Protein AF-A0A5J4QUB6-F1 (afdb_monomer_lite)

pLDDT: mean 82.65, std 9.54, range [53.22, 95.44]

Foldseek 3Di:
DDDDDPPCLLQPLVSLVVVVLCVPQVVVDDDPDPVRVVVSSVVSVVCVVVCVPVPVVCVSNDPDDDDDDDDDDDDD

Secondary structure (DSSP, 8-state):
-----TT-TTT-HHHHHHHHHIIIIITT---SSHHHHHHHHHHHHHHHHTTTTHHHHHHHH-------SS------

Sequence (76 aa):
LLFLPAYSPNLNLIERLWKWVKKDCLYGRYYESFSNFKKAIETTLQKVVLKERKVELDSLLTLKFQAFNNVIYTRV

Radius of gyration: 17.12 Å; chains: 1; bounding box: 30×31×48 Å

Organism: NCBI:txid433724

Structure (mmCIF, N/CA/C/O backbone):
data_AF-A0A5J4QUB6-F1
#
_entry.id   AF-A0A5J4QUB6-F1
#
loop_
_atom_site.group_PDB
_atom_site.id
_atom_site.type_symbol
_atom_site.label_atom_id
_atom_site.label_alt_id
_atom_site.label_comp_id
_atom_site.label_asym_id
_atom_site.label_entity_id
_atom_site.label_seq_id
_atom_site.pdbx_PDB_ins_code
_atom_site.Cartn_x
_atom_site.Cartn_y
_atom_site.Cartn_z
_atom_site.occupancy
_atom_site.B_iso_or_equiv
_atom_site.auth_seq_id
_atom_site.auth_comp_id
_atom_site.auth_asym_id
_atom_site.auth_atom_id
_atom_site.pdbx_PDB_model_num
ATOM 1 N N . LEU A 1 1 ? 0.901 14.782 -17.372 1.00 64.25 1 LEU A N 1
ATOM 2 C CA . LEU A 1 1 ? 0.202 13.512 -17.061 1.00 64.25 1 LEU A CA 1
ATOM 3 C C . LEU A 1 1 ? 1.011 12.361 -17.640 1.00 64.25 1 LEU A C 1
ATOM 5 O O . LEU A 1 1 ? 1.468 12.492 -18.767 1.00 64.25 1 LEU A O 1
ATOM 9 N N . LEU A 1 2 ? 1.217 11.285 -16.877 1.00 75.69 2 LEU A N 1
ATOM 10 C CA . LEU A 1 2 ? 1.876 10.068 -17.360 1.00 75.69 2 LEU A CA 1
ATOM 11 C C . LEU A 1 2 ? 0.806 9.119 -17.912 1.00 75.69 2 LEU A C 1
ATOM 13 O O . LEU A 1 2 ? -0.133 8.784 -17.192 1.00 75.69 2 LEU A O 1
ATOM 17 N N . PHE A 1 3 ? 0.925 8.721 -19.178 1.00 78.25 3 PHE A N 1
ATOM 18 C CA . PHE A 1 3 ? -0.010 7.783 -19.797 1.00 78.25 3 PHE A CA 1
ATOM 19 C C . PHE A 1 3 ? 0.373 6.344 -1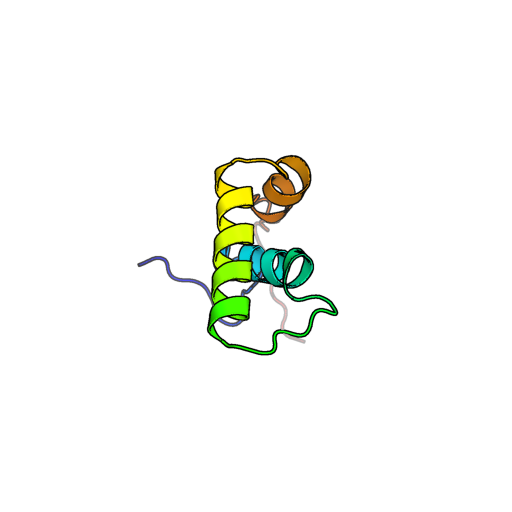9.439 1.00 78.25 3 PHE A C 1
ATOM 21 O O . PHE A 1 3 ? 1.507 5.925 -19.669 1.00 78.25 3 PHE A O 1
ATOM 28 N N . LEU A 1 4 ? -0.578 5.597 -18.878 1.00 80.12 4 LEU A N 1
ATOM 29 C CA . LEU A 1 4 ? -0.453 4.170 -18.595 1.00 80.12 4 LEU A CA 1
ATOM 30 C C . LEU A 1 4 ? -1.371 3.400 -19.552 1.00 80.12 4 LEU A C 1
ATOM 32 O O . LEU A 1 4 ? -2.527 3.797 -19.721 1.00 80.12 4 LEU A O 1
ATOM 36 N N . PRO A 1 5 ? -0.894 2.305 -20.168 1.00 82.31 5 PRO A N 1
ATOM 37 C CA . PRO A 1 5 ? -1.752 1.452 -20.974 1.00 82.31 5 PRO A CA 1
ATOM 38 C C . PRO A 1 5 ? -2.874 0.848 -20.119 1.00 82.31 5 PRO A C 1
ATOM 40 O O . PRO A 1 5 ? -2.724 0.643 -18.910 1.00 82.31 5 PRO A O 1
ATOM 43 N N . ALA A 1 6 ? -4.010 0.555 -20.754 1.00 83.25 6 ALA A N 1
ATOM 44 C CA . ALA A 1 6 ? -5.148 -0.060 -20.079 1.00 83.25 6 ALA A CA 1
ATOM 45 C C . ALA A 1 6 ? -4.746 -1.380 -19.392 1.00 83.25 6 ALA A C 1
ATOM 47 O O . ALA A 1 6 ? -3.837 -2.079 -19.844 1.00 83.25 6 ALA A O 1
ATOM 48 N N . TYR A 1 7 ? -5.424 -1.711 -18.287 1.00 80.12 7 TYR A N 1
ATOM 49 C CA . TYR A 1 7 ? -5.237 -2.965 -17.541 1.00 80.12 7 TYR A CA 1
ATOM 50 C C . TYR A 1 7 ? -3.786 -3.264 -17.129 1.00 80.12 7 TYR A C 1
ATOM 52 O O . TYR A 1 7 ? -3.383 -4.423 -17.064 1.00 80.12 7 TYR A O 1
ATOM 60 N N . SER A 1 8 ? -2.998 -2.230 -16.816 1.00 83.81 8 SER A N 1
ATOM 61 C CA . SER A 1 8 ? -1.587 -2.373 -16.432 1.00 83.81 8 SER A CA 1
ATOM 62 C C . SER A 1 8 ? -1.315 -2.063 -14.949 1.00 83.81 8 SER A C 1
ATOM 64 O O . SER A 1 8 ? -0.482 -1.205 -14.640 1.00 83.81 8 SER A O 1
ATOM 66 N N . PRO A 1 9 ? -1.951 -2.773 -13.995 1.00 78.75 9 PRO A N 1
ATOM 67 C CA . PRO A 1 9 ? -1.843 -2.467 -12.567 1.00 78.75 9 PRO A CA 1
ATOM 68 C C . PRO A 1 9 ? -0.426 -2.671 -12.010 1.00 78.75 9 PRO A C 1
ATOM 70 O O . PRO A 1 9 ? -0.039 -2.037 -11.034 1.00 78.75 9 PRO A O 1
ATOM 73 N N . ASN A 1 10 ? 0.393 -3.516 -12.649 1.00 79.81 10 ASN A N 1
ATOM 74 C CA . ASN A 1 10 ? 1.798 -3.711 -12.273 1.00 79.81 10 ASN A CA 1
ATOM 75 C C . ASN A 1 10 ? 2.695 -2.518 -12.654 1.00 79.81 10 ASN A C 1
ATOM 77 O O . ASN A 1 10 ? 3.728 -2.302 -12.016 1.00 79.81 10 ASN A O 1
ATOM 81 N N . LEU A 1 11 ? 2.310 -1.742 -13.673 1.00 82.06 11 LEU A N 1
ATOM 82 C CA . LEU A 1 11 ? 2.986 -0.492 -14.035 1.00 82.06 11 LEU A CA 1
ATOM 83 C C . LEU A 1 11 ? 2.536 0.665 -13.131 1.00 82.06 11 LEU A C 1
ATOM 85 O O . LEU A 1 11 ? 3.262 1.642 -12.960 1.00 82.06 11 LEU A O 1
ATOM 89 N N . ASN A 1 12 ? 1.360 0.542 -12.514 1.00 85.75 12 ASN A N 1
ATOM 90 C CA . ASN A 1 12 ? 0.808 1.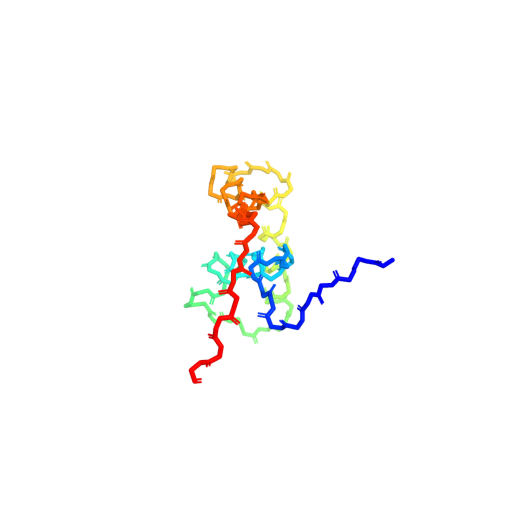547 -11.623 1.00 85.75 12 ASN A CA 1
ATOM 91 C C . ASN A 1 12 ? 1.363 1.407 -10.194 1.00 85.75 12 ASN A C 1
ATOM 93 O O . ASN A 1 12 ? 0.944 0.559 -9.401 1.00 85.75 12 ASN A O 1
ATOM 97 N N . LEU A 1 13 ? 2.300 2.288 -9.838 1.00 86.12 13 LEU A N 1
ATOM 98 C CA . LEU A 1 13 ? 2.912 2.320 -8.504 1.00 86.12 13 LEU A CA 1
ATOM 99 C C . LEU A 1 13 ? 1.888 2.521 -7.378 1.00 86.12 13 LEU A C 1
ATOM 101 O O . LEU A 1 13 ? 2.050 1.951 -6.299 1.00 86.12 13 LEU A O 1
ATOM 105 N N . ILE A 1 14 ? 0.823 3.288 -7.628 1.00 87.06 14 ILE A N 1
ATOM 106 C CA . ILE A 1 14 ? -0.213 3.566 -6.627 1.00 87.06 14 ILE A CA 1
ATOM 107 C C . ILE A 1 14 ? -0.985 2.283 -6.305 1.00 87.06 14 ILE A C 1
ATOM 109 O O . ILE A 1 14 ? -1.239 1.998 -5.137 1.00 87.06 14 ILE A O 1
ATOM 113 N N . GLU A 1 15 ? -1.299 1.460 -7.307 1.00 88.50 15 GLU A N 1
ATOM 114 C CA . GLU A 1 15 ? -1.984 0.178 -7.092 1.00 88.50 15 GLU A CA 1
ATOM 115 C 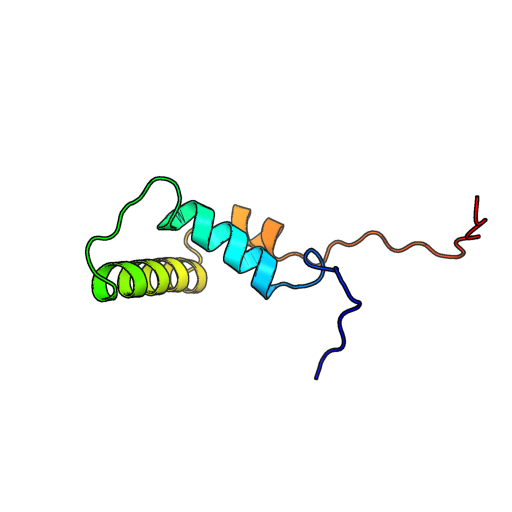C . GLU A 1 15 ? -1.107 -0.836 -6.353 1.00 88.50 15 GLU A C 1
ATOM 117 O O . GLU A 1 15 ? -1.592 -1.552 -5.471 1.00 88.50 15 GLU A O 1
ATOM 122 N N . ARG A 1 16 ? 0.198 -0.867 -6.653 1.00 89.19 16 ARG A N 1
ATOM 123 C CA . ARG A 1 16 ? 1.173 -1.703 -5.930 1.00 89.19 16 ARG A CA 1
ATOM 124 C C . ARG A 1 16 ? 1.269 -1.306 -4.460 1.00 89.19 16 ARG A C 1
ATOM 126 O O . ARG A 1 16 ? 1.176 -2.174 -3.590 1.00 89.19 16 ARG A O 1
ATOM 133 N N . LEU A 1 17 ? 1.383 -0.007 -4.182 1.00 89.38 17 LEU A N 1
ATOM 134 C CA . LEU A 1 17 ? 1.364 0.517 -2.818 1.00 89.38 17 LEU A CA 1
ATOM 135 C C . LEU A 1 17 ? 0.041 0.178 -2.123 1.00 89.38 17 LEU A C 1
ATOM 137 O O . LEU A 1 17 ? 0.039 -0.323 -1.001 1.00 89.38 17 LEU A O 1
ATOM 141 N N . TRP A 1 18 ? -1.086 0.376 -2.806 1.00 89.38 18 TRP A N 1
ATOM 142 C CA . TRP A 1 18 ? -2.407 0.085 -2.259 1.00 89.38 18 TRP A CA 1
ATOM 143 C C . TRP A 1 18 ? -2.574 -1.391 -1.888 1.00 89.38 18 TRP A C 1
ATOM 145 O O . TRP A 1 18 ? -3.112 -1.711 -0.830 1.00 89.38 18 TRP A O 1
ATOM 155 N N . LYS A 1 19 ? -2.057 -2.318 -2.704 1.00 88.62 19 LYS A N 1
ATOM 156 C CA . LYS A 1 19 ? -2.045 -3.753 -2.380 1.00 88.62 19 LYS A CA 1
ATOM 157 C C . LYS A 1 19 ? -1.313 -4.035 -1.064 1.00 88.62 19 LYS A C 1
ATOM 159 O O . LYS A 1 19 ? -1.799 -4.835 -0.265 1.00 88.62 19 LYS A O 1
ATOM 164 N N . TRP A 1 20 ? -0.183 -3.372 -0.827 1.00 88.75 20 TRP A N 1
ATOM 165 C CA . TRP A 1 20 ? 0.565 -3.501 0.423 1.00 88.75 20 TRP A CA 1
ATOM 166 C C . TRP A 1 20 ? -0.190 -2.902 1.616 1.00 88.75 20 TRP A C 1
ATOM 168 O O . TRP A 1 20 ? -0.334 -3.574 2.635 1.00 88.75 20 TRP A O 1
ATOM 178 N N . VAL A 1 21 ? -0.758 -1.698 1.470 1.00 90.38 21 VAL A N 1
ATOM 179 C CA . VAL A 1 21 ? -1.553 -1.039 2.526 1.00 90.38 21 VAL A CA 1
ATOM 180 C C . VAL A 1 21 ? -2.718 -1.926 2.965 1.00 90.38 21 VAL A C 1
ATOM 182 O O . VAL A 1 21 ? -2.936 -2.118 4.160 1.00 90.38 21 VAL A O 1
ATOM 185 N N . LYS A 1 22 ? -3.426 -2.543 2.010 1.00 90.19 22 LYS A N 1
ATOM 186 C CA . LYS A 1 22 ? -4.504 -3.492 2.316 1.00 90.19 22 LYS A CA 1
ATOM 187 C C . LYS A 1 22 ? -4.003 -4.715 3.086 1.00 90.19 22 LYS A C 1
ATOM 189 O O . LYS A 1 22 ? -4.690 -5.165 3.994 1.00 90.19 22 LYS A O 1
ATOM 194 N N . LYS A 1 23 ? -2.820 -5.239 2.750 1.00 89.31 23 LYS A N 1
ATOM 195 C CA . LYS A 1 23 ? -2.220 -6.392 3.440 1.00 89.31 23 LYS A CA 1
ATOM 196 C C . LYS A 1 23 ? -1.837 -6.066 4.889 1.00 89.31 23 LYS A C 1
ATOM 198 O O . LYS A 1 23 ? -2.048 -6.898 5.760 1.00 89.31 23 LYS A O 1
ATOM 203 N N . ASP A 1 24 ? -1.273 -4.889 5.143 1.00 87.25 24 ASP A N 1
ATOM 204 C CA . ASP A 1 24 ? -0.797 -4.503 6.480 1.00 87.25 24 ASP A CA 1
ATOM 205 C C . ASP A 1 24 ? -1.939 -4.057 7.407 1.00 87.25 24 ASP A C 1
ATOM 207 O O . ASP A 1 24 ? -2.034 -4.484 8.559 1.00 87.25 24 ASP A O 1
ATOM 211 N N . CYS A 1 25 ? -2.825 -3.207 6.883 1.00 89.31 25 CYS A N 1
ATOM 212 C CA . CYS A 1 25 ? -3.857 -2.532 7.659 1.00 89.31 25 CYS A CA 1
ATOM 213 C C . CYS A 1 25 ? -5.196 -3.279 7.633 1.00 89.31 25 CYS A C 1
ATOM 215 O O . CYS A 1 25 ? -5.805 -3.502 8.673 1.00 89.31 25 CYS A O 1
ATOM 217 N N . LEU A 1 26 ? -5.651 -3.704 6.452 1.00 88.19 26 LEU A N 1
ATOM 218 C CA . LEU A 1 26 ? -7.037 -4.146 6.252 1.00 88.19 26 LEU A CA 1
ATOM 219 C C . LEU A 1 26 ? -7.220 -5.668 6.278 1.00 88.19 26 LEU A C 1
ATOM 221 O O . LEU A 1 26 ? -8.350 -6.148 6.343 1.00 88.19 26 LEU A O 1
ATOM 225 N N . TYR A 1 27 ? -6.139 -6.444 6.204 1.00 89.56 27 TYR A N 1
ATOM 226 C CA . TYR A 1 27 ? -6.232 -7.897 6.113 1.00 89.56 27 TYR A CA 1
ATOM 227 C C . TYR A 1 27 ? -6.766 -8.497 7.419 1.00 89.56 27 TYR A C 1
ATOM 229 O O . TYR A 1 27 ? -6.086 -8.483 8.444 1.00 89.56 27 TYR A O 1
ATOM 237 N N . GLY A 1 28 ? -7.998 -9.013 7.375 1.00 86.88 28 GLY A N 1
ATOM 238 C CA . GLY A 1 28 ? -8.653 -9.656 8.517 1.00 86.88 28 GLY A CA 1
ATOM 239 C C . GLY A 1 28 ? -9.040 -8.705 9.654 1.00 86.88 28 GLY A C 1
ATOM 240 O O . GLY A 1 28 ? -9.317 -9.177 10.754 1.00 86.88 28 GLY A O 1
ATOM 241 N N . ARG A 1 29 ? 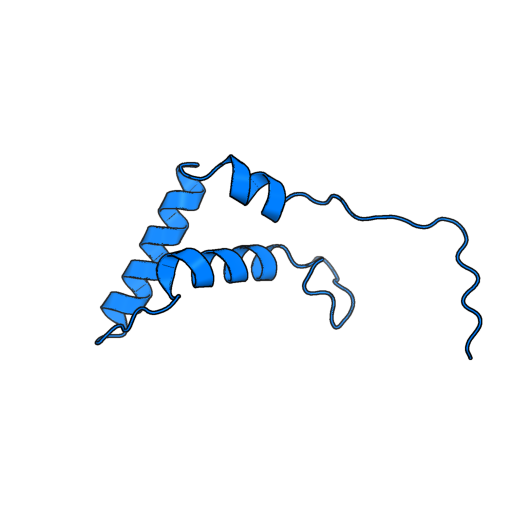-9.053 -7.383 9.423 1.00 88.56 29 ARG A N 1
ATOM 242 C CA . ARG A 1 29 ? -9.431 -6.388 10.438 1.00 88.56 29 ARG A CA 1
ATOM 243 C C . ARG A 1 29 ? -10.761 -5.729 10.106 1.00 88.56 29 ARG A C 1
ATOM 245 O O . ARG A 1 29 ? -10.941 -5.189 9.018 1.00 88.56 29 ARG A O 1
ATOM 252 N N . TYR A 1 30 ? -11.664 -5.733 11.081 1.00 91.94 30 TYR A N 1
ATOM 253 C CA . TYR A 1 30 ? -12.899 -4.960 11.037 1.00 91.94 30 TYR A CA 1
ATOM 254 C C . TYR A 1 30 ? -12.704 -3.612 11.735 1.00 91.94 30 TYR A C 1
ATOM 256 O O . TYR A 1 30 ? -12.084 -3.536 12.796 1.00 91.94 30 TYR A O 1
ATOM 264 N N . TYR A 1 31 ? -13.259 -2.558 11.142 1.00 92.94 31 TYR A N 1
ATOM 265 C CA . TYR A 1 31 ? -13.273 -1.215 11.707 1.00 92.94 31 TYR A CA 1
ATOM 266 C C . TYR A 1 31 ? -14.719 -0.781 11.899 1.00 92.94 31 TYR A C 1
ATOM 268 O O . TYR A 1 31 ? -15.457 -0.640 10.930 1.00 92.94 31 TYR A O 1
ATOM 276 N N . GLU A 1 32 ? -15.105 -0.547 13.149 1.00 92.88 32 GLU A N 1
ATOM 277 C CA . GLU A 1 32 ? -16.477 -0.178 13.511 1.00 92.88 32 GLU A CA 1
ATOM 278 C C . GLU A 1 32 ? -16.887 1.206 12.989 1.00 92.88 32 GLU A C 1
ATOM 280 O O . GLU A 1 32 ? -18.047 1.439 12.667 1.00 92.88 32 GLU A O 1
ATOM 285 N N . SER A 1 33 ? -15.930 2.131 12.874 1.00 95.19 33 SER A N 1
ATOM 286 C CA . SER A 1 33 ? -16.180 3.493 12.412 1.00 95.19 33 SER A CA 1
ATOM 287 C C . SER A 1 33 ? -15.271 3.873 11.250 1.00 95.19 33 SER A C 1
ATOM 289 O O . SER A 1 33 ? -14.105 3.469 11.172 1.00 95.19 33 SER A O 1
ATOM 291 N N . PHE A 1 34 ? -15.788 4.732 10.371 1.00 93.81 34 PHE A N 1
ATOM 292 C CA . PHE A 1 34 ? -15.010 5.306 9.274 1.00 93.81 34 PHE A CA 1
ATOM 293 C C . PHE A 1 34 ? -13.770 6.060 9.776 1.00 93.81 34 PHE A C 1
ATOM 295 O O . PHE A 1 34 ? -12.710 5.989 9.159 1.00 93.81 34 PHE A O 1
ATOM 302 N N . SER A 1 35 ? -13.878 6.736 10.926 1.00 95.44 35 SER A N 1
ATOM 303 C CA . SER A 1 35 ? -12.749 7.433 11.552 1.00 95.44 35 SER A CA 1
ATOM 304 C C . SER A 1 35 ? -11.609 6.466 11.887 1.00 95.44 35 SER A C 1
ATOM 306 O O . SER A 1 35 ? -10.456 6.718 11.535 1.00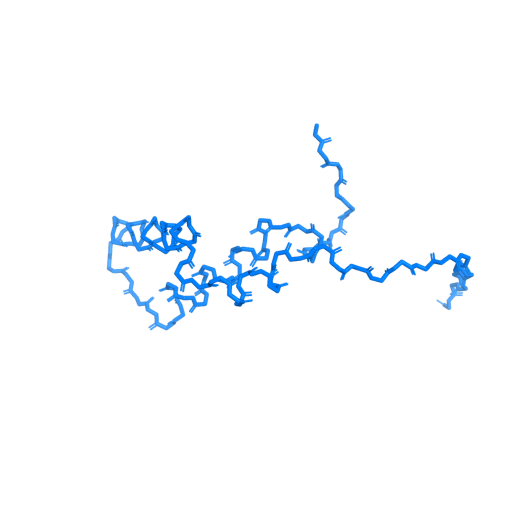 95.44 35 SER A O 1
ATOM 308 N N . ASN A 1 36 ? -11.935 5.308 12.473 1.00 93.19 36 ASN A N 1
ATOM 309 C CA . ASN A 1 36 ? -10.949 4.278 12.801 1.00 93.19 36 ASN A CA 1
ATOM 310 C C . ASN A 1 36 ? -10.314 3.679 11.540 1.00 93.19 36 ASN A C 1
ATOM 312 O O . ASN A 1 36 ? -9.097 3.502 11.496 1.00 93.19 36 ASN A O 1
ATOM 316 N N . PHE A 1 37 ? -11.114 3.431 10.500 1.00 93.62 37 PHE A N 1
ATOM 317 C CA . PHE A 1 37 ? -10.627 2.957 9.204 1.00 93.62 37 PHE A CA 1
ATOM 318 C C . PHE A 1 37 ? -9.649 3.947 8.557 1.00 93.62 37 PHE A C 1
ATOM 320 O O . PHE A 1 37 ? -8.531 3.581 8.187 1.00 93.62 37 PHE A O 1
ATOM 327 N N . LYS A 1 38 ? -10.039 5.225 8.475 1.00 94.50 38 LYS A N 1
ATOM 328 C CA . LYS A 1 38 ? -9.212 6.290 7.902 1.00 94.50 38 LYS A CA 1
ATOM 329 C C . LYS A 1 38 ? -7.903 6.440 8.674 1.00 94.50 38 LYS A C 1
ATOM 331 O O . LYS A 1 38 ? -6.833 6.421 8.069 1.00 94.50 38 LYS A O 1
ATOM 336 N N . LYS A 1 39 ? -7.982 6.516 10.005 1.00 94.75 39 LYS A N 1
ATOM 337 C CA . LYS A 1 39 ? -6.811 6.653 10.877 1.00 94.75 39 LYS A CA 1
ATOM 338 C C . LYS A 1 39 ? -5.845 5.483 10.712 1.00 94.75 39 LYS A C 1
ATOM 340 O O . LYS A 1 39 ? -4.631 5.682 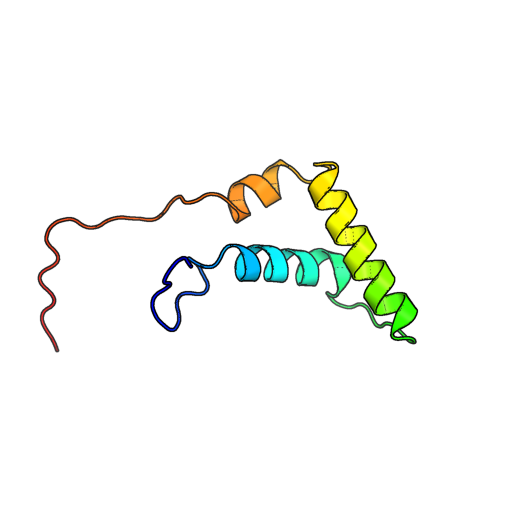10.712 1.00 94.75 39 LYS A O 1
ATOM 345 N N . ALA A 1 40 ? -6.359 4.266 10.547 1.00 93.00 40 ALA A N 1
ATOM 346 C CA . ALA A 1 40 ? -5.524 3.093 10.335 1.00 93.00 40 ALA A CA 1
ATOM 347 C C . ALA A 1 40 ? -4.768 3.164 8.996 1.00 93.00 40 ALA A C 1
ATOM 349 O O . ALA A 1 40 ? -3.569 2.892 8.962 1.00 93.00 40 ALA A O 1
ATOM 350 N N . ILE A 1 41 ? -5.420 3.607 7.915 1.00 92.56 41 ILE A N 1
ATOM 351 C CA . ILE A 1 41 ? -4.758 3.850 6.621 1.00 92.56 41 ILE A CA 1
ATOM 352 C C . ILE A 1 41 ? -3.686 4.938 6.748 1.00 92.56 41 ILE A C 1
ATOM 354 O O . ILE A 1 41 ? -2.552 4.718 6.326 1.00 92.56 41 ILE A O 1
ATOM 358 N N . GLU A 1 42 ? -4.013 6.084 7.349 1.00 93.12 42 GLU A N 1
ATOM 359 C CA . GLU A 1 42 ? -3.063 7.188 7.556 1.00 93.12 42 GLU A CA 1
ATOM 360 C C . GLU A 1 42 ? -1.841 6.730 8.358 1.00 93.12 42 GLU A C 1
ATOM 362 O O . GLU A 1 42 ? -0.705 7.009 7.978 1.00 93.12 42 GLU A O 1
ATOM 367 N N . THR A 1 43 ? -2.058 5.948 9.417 1.00 91.31 43 THR A N 1
ATOM 368 C CA . THR A 1 43 ? -0.977 5.381 10.233 1.00 91.31 43 THR A CA 1
ATOM 369 C C . THR A 1 43 ? -0.085 4.449 9.414 1.00 91.31 43 THR A C 1
ATOM 371 O O . THR A 1 43 ? 1.138 4.544 9.485 1.00 91.31 43 THR A O 1
ATOM 374 N N . THR A 1 44 ? -0.662 3.563 8.598 1.00 89.69 44 THR A N 1
ATOM 375 C CA . THR A 1 44 ? 0.114 2.663 7.731 1.00 89.69 44 THR A CA 1
ATOM 376 C C . THR A 1 44 ? 0.904 3.427 6.665 1.00 89.69 44 THR A C 1
ATOM 378 O O . THR A 1 44 ? 2.040 3.059 6.370 1.00 89.69 44 THR A O 1
ATOM 381 N N . LEU A 1 45 ? 0.362 4.522 6.126 1.00 89.25 45 LEU A N 1
ATOM 382 C CA . LEU A 1 45 ? 1.089 5.395 5.202 1.00 89.25 45 LEU A CA 1
ATOM 383 C C . LEU A 1 45 ? 2.233 6.154 5.894 1.00 89.25 45 LEU A C 1
ATOM 385 O O . LEU A 1 45 ? 3.293 6.318 5.297 1.00 89.25 45 LEU A O 1
ATOM 389 N N . GLN A 1 46 ? 2.083 6.553 7.159 1.00 88.62 46 GLN A N 1
ATOM 390 C CA . GLN A 1 46 ? 3.189 7.147 7.923 1.00 88.62 46 GLN A CA 1
ATOM 391 C C . GLN A 1 46 ? 4.361 6.168 8.087 1.00 88.62 46 GLN A C 1
ATOM 393 O O . GLN A 1 46 ? 5.506 6.553 7.868 1.00 88.62 46 GLN A O 1
ATOM 398 N N . LYS A 1 47 ? 4.099 4.878 8.341 1.00 83.81 47 LYS A N 1
ATOM 399 C CA . LYS A 1 47 ? 5.153 3.839 8.409 1.00 83.81 47 LYS A CA 1
ATOM 400 C C . LYS A 1 47 ? 5.953 3.705 7.109 1.00 83.81 47 LYS A C 1
ATOM 402 O O . LYS A 1 47 ? 7.149 3.411 7.132 1.00 83.81 47 LYS A O 1
ATOM 407 N N . VAL A 1 48 ? 5.295 3.921 5.966 1.00 83.56 48 VAL A N 1
ATOM 408 C CA . VAL A 1 48 ? 5.947 3.959 4.647 1.00 83.56 48 VAL A CA 1
ATOM 409 C C . VAL A 1 48 ? 6.919 5.135 4.561 1.00 83.56 48 VAL A C 1
ATOM 411 O O . VAL A 1 48 ? 8.068 4.945 4.161 1.00 83.56 48 VAL A O 1
ATOM 414 N N . VAL A 1 49 ? 6.491 6.329 4.981 1.00 81.50 49 VAL A N 1
ATOM 415 C CA . VAL A 1 49 ? 7.323 7.547 4.979 1.00 81.50 49 VAL A CA 1
ATOM 416 C C . VAL A 1 49 ? 8.514 7.411 5.931 1.00 81.50 49 VAL A C 1
ATOM 418 O O . VAL A 1 49 ? 9.636 7.762 5.569 1.00 81.50 49 VAL A O 1
ATOM 421 N N . LEU A 1 50 ? 8.290 6.831 7.112 1.00 80.62 50 LEU A N 1
ATOM 422 C CA . LEU A 1 50 ? 9.311 6.585 8.135 1.00 80.62 50 LEU A CA 1
ATOM 423 C C . LEU A 1 50 ? 10.276 5.434 7.780 1.00 80.62 50 LEU A C 1
ATOM 425 O O . LEU A 1 50 ? 11.230 5.185 8.512 1.00 80.62 50 LEU A O 1
ATOM 429 N N . LYS A 1 51 ? 10.080 4.759 6.635 1.00 71.38 51 LYS A N 1
ATOM 430 C CA . LYS A 1 51 ? 10.922 3.664 6.109 1.00 71.38 51 LYS A CA 1
ATOM 431 C C . LYS A 1 51 ? 11.065 2.452 7.040 1.00 71.38 51 LYS A C 1
ATOM 433 O O . LYS A 1 51 ? 12.012 1.680 6.895 1.00 71.38 51 LYS A O 1
ATOM 438 N N . GLU A 1 52 ? 10.104 2.211 7.927 1.00 71.06 52 GLU A N 1
ATOM 439 C CA . GLU A 1 52 ? 10.157 1.096 8.887 1.00 71.06 52 GLU A CA 1
ATOM 440 C C . GLU A 1 52 ? 10.126 -0.293 8.210 1.00 71.06 52 GLU A C 1
ATOM 442 O O . GLU A 1 52 ? 10.593 -1.279 8.773 1.00 71.06 52 GLU A O 1
ATOM 447 N N . ARG A 1 53 ? 9.612 -0.391 6.973 1.00 67.06 53 ARG A N 1
ATOM 448 C CA . ARG A 1 53 ? 9.479 -1.641 6.188 1.00 67.06 53 ARG A CA 1
ATOM 449 C C . ARG A 1 53 ? 10.223 -1.571 4.848 1.00 67.06 53 ARG A C 1
ATOM 451 O O . ARG A 1 53 ? 9.712 -1.997 3.814 1.00 67.06 53 ARG A O 1
ATOM 458 N N . LYS A 1 54 ? 11.437 -1.010 4.864 1.00 67.44 54 LYS A N 1
ATOM 459 C CA . LYS A 1 54 ? 12.212 -0.644 3.666 1.00 67.44 54 LYS A CA 1
ATOM 460 C C . LYS A 1 54 ? 12.409 -1.787 2.656 1.00 67.44 54 LYS A C 1
ATOM 462 O O . LYS A 1 54 ? 12.203 -1.574 1.472 1.00 67.44 54 LYS A O 1
ATOM 467 N N . VAL A 1 55 ? 12.719 -3.008 3.101 1.00 77.00 55 VAL A N 1
ATOM 468 C CA . VAL A 1 55 ? 13.076 -4.123 2.193 1.00 77.00 55 VAL A CA 1
ATOM 469 C C . VAL A 1 55 ? 11.893 -4.624 1.352 1.00 77.00 55 VAL A C 1
ATOM 471 O O . VAL A 1 55 ? 12.008 -4.746 0.132 1.00 77.00 55 VAL A O 1
ATOM 474 N N . GLU A 1 56 ? 10.745 -4.901 1.981 1.00 80.12 56 GLU A N 1
ATOM 475 C CA . GLU A 1 56 ? 9.543 -5.344 1.254 1.00 80.12 56 GLU A CA 1
ATOM 476 C C . GLU A 1 56 ? 9.032 -4.245 0.318 1.00 80.12 56 GLU A C 1
ATOM 478 O O . GLU A 1 56 ? 8.635 -4.521 -0.816 1.00 80.12 56 GLU A O 1
ATOM 483 N N . LEU A 1 57 ? 9.050 -2.998 0.796 1.00 82.12 57 LEU A N 1
ATOM 484 C CA . LEU A 1 57 ? 8.529 -1.862 0.053 1.00 82.12 57 LEU A CA 1
ATOM 485 C C . LEU A 1 57 ? 9.430 -1.484 -1.128 1.00 82.12 57 LEU A C 1
ATOM 487 O O . LEU A 1 57 ? 8.914 -1.213 -2.207 1.00 82.12 57 LEU A O 1
ATOM 491 N N . ASP A 1 58 ? 10.755 -1.543 -0.967 1.00 81.88 58 ASP A N 1
ATOM 492 C CA . ASP A 1 58 ? 11.708 -1.300 -2.053 1.00 81.88 58 ASP A CA 1
ATOM 493 C C . ASP A 1 58 ? 11.489 -2.310 -3.186 1.00 81.88 58 ASP A C 1
ATOM 495 O O . ASP A 1 58 ? 11.332 -1.919 -4.343 1.00 81.88 58 ASP A O 1
ATOM 499 N N . SER A 1 59 ? 11.360 -3.604 -2.870 1.00 82.75 59 SER A N 1
ATOM 500 C CA . SER A 1 59 ? 11.017 -4.629 -3.868 1.00 82.75 59 SER A CA 1
ATOM 501 C C . SER A 1 59 ? 9.674 -4.331 -4.550 1.00 82.75 59 SER A C 1
ATOM 503 O O . SER A 1 59 ? 9.568 -4.322 -5.781 1.00 82.75 59 SER A O 1
ATOM 505 N N . LEU A 1 60 ? 8.652 -3.994 -3.757 1.00 82.25 60 LEU A N 1
ATOM 506 C CA . LEU A 1 60 ? 7.306 -3.695 -4.237 1.00 82.25 60 LEU A CA 1
ATOM 507 C C . LEU A 1 60 ? 7.167 -2.376 -4.986 1.00 82.25 60 LEU A C 1
ATOM 509 O O . LEU A 1 60 ? 6.156 -2.233 -5.663 1.00 82.25 60 LEU A O 1
ATOM 513 N N . LEU A 1 61 ? 8.125 -1.456 -4.929 1.00 83.88 61 LEU A N 1
ATOM 514 C CA . LEU A 1 61 ? 8.094 -0.185 -5.662 1.00 83.88 61 LEU A CA 1
ATOM 515 C C . LEU A 1 61 ? 9.170 -0.097 -6.755 1.00 83.88 61 LEU A C 1
ATOM 517 O O . LEU A 1 61 ? 9.213 0.879 -7.500 1.00 83.88 61 LEU A O 1
ATOM 521 N N . THR A 1 62 ? 10.006 -1.129 -6.915 1.00 83.94 62 THR A N 1
ATOM 522 C CA . THR A 1 62 ? 11.032 -1.141 -7.963 1.00 83.94 62 THR A CA 1
ATOM 523 C C . THR A 1 62 ? 10.397 -1.223 -9.358 1.00 83.94 62 THR A C 1
ATOM 525 O O . THR A 1 62 ? 9.505 -2.040 -9.612 1.00 83.94 62 THR A O 1
ATOM 528 N N . LEU A 1 63 ? 10.911 -0.424 -10.295 1.00 78.69 63 LEU A N 1
ATOM 529 C CA . LEU A 1 63 ? 10.561 -0.435 -11.720 1.00 78.69 63 LEU A CA 1
ATOM 530 C C . LEU A 1 63 ? 11.422 -1.447 -12.508 1.00 78.69 63 LEU A C 1
ATOM 532 O O . LEU A 1 63 ? 12.020 -1.115 -13.527 1.00 78.69 63 LEU A O 1
ATOM 536 N N . LYS A 1 64 ? 11.535 -2.685 -12.012 1.00 74.31 64 LYS A N 1
ATOM 537 C CA . LYS A 1 64 ? 12.245 -3.780 -12.699 1.00 74.31 64 LYS A CA 1
ATOM 538 C C . LYS A 1 64 ? 11.268 -4.513 -13.613 1.00 74.31 64 LYS A C 1
ATOM 540 O O . LYS A 1 64 ? 10.678 -5.512 -13.214 1.00 74.31 64 LYS A O 1
ATOM 545 N N . PHE A 1 65 ? 11.077 -3.992 -14.819 1.00 79.50 65 PHE A N 1
ATOM 546 C CA . PHE A 1 65 ? 10.243 -4.629 -15.837 1.00 79.50 65 PHE A CA 1
ATOM 547 C C . PHE A 1 65 ? 11.108 -5.279 -16.910 1.00 79.50 65 PHE A C 1
ATOM 549 O O . PHE A 1 65 ? 12.153 -4.750 -17.286 1.00 79.50 65 PHE A O 1
ATOM 556 N N . GLN A 1 66 ? 10.656 -6.426 -17.406 1.00 78.44 66 GLN A N 1
ATOM 557 C CA . GLN A 1 66 ? 11.257 -7.059 -18.569 1.00 78.44 66 GLN A CA 1
ATOM 558 C C . GLN A 1 66 ? 10.876 -6.262 -19.818 1.00 78.44 66 GLN A C 1
ATOM 560 O O . GLN A 1 66 ? 9.695 -6.120 -20.131 1.00 78.44 66 GLN A O 1
ATOM 565 N N . ALA A 1 67 ? 11.880 -5.742 -20.518 1.00 76.31 67 ALA A N 1
ATOM 566 C CA . ALA A 1 67 ? 11.713 -5.167 -21.843 1.00 76.31 67 ALA A CA 1
ATOM 567 C C . ALA A 1 67 ? 12.028 -6.237 -22.893 1.00 76.31 67 ALA A C 1
ATOM 569 O O . ALA A 1 67 ? 12.961 -7.023 -22.725 1.00 76.31 67 ALA A O 1
ATOM 570 N N . PHE A 1 68 ? 11.259 -6.258 -23.976 1.00 78.56 68 PHE A N 1
ATOM 571 C CA . PHE A 1 68 ? 11.531 -7.112 -25.123 1.00 78.56 68 PHE A CA 1
ATOM 572 C C . PHE A 1 68 ? 11.868 -6.232 -26.320 1.00 78.56 68 PHE A C 1
ATOM 574 O O . PHE A 1 68 ? 11.088 -5.351 -26.679 1.00 78.56 68 PHE A O 1
ATOM 581 N N . ASN A 1 69 ? 13.003 -6.500 -26.956 1.00 75.19 69 ASN A N 1
ATOM 582 C CA . ASN A 1 69 ? 13.338 -5.901 -28.241 1.00 75.19 69 ASN A CA 1
ATOM 583 C C . ASN A 1 69 ? 12.906 -6.876 -29.348 1.00 75.19 69 ASN A C 1
ATOM 585 O O . ASN A 1 69 ? 13.213 -8.061 -29.257 1.00 75.19 69 ASN A O 1
ATOM 589 N N . ASN A 1 70 ? 12.213 -6.382 -30.381 1.00 68.44 70 ASN A N 1
ATOM 590 C CA . ASN A 1 70 ? 11.755 -7.152 -31.553 1.00 68.44 70 ASN A CA 1
ATOM 591 C C . ASN A 1 70 ? 10.798 -8.322 -31.256 1.00 68.44 70 ASN A C 1
ATOM 593 O O . ASN A 1 70 ? 11.094 -9.478 -31.553 1.00 68.44 70 ASN A O 1
ATOM 597 N N . VAL A 1 71 ? 9.610 -8.028 -30.722 1.00 71.12 71 VAL A N 1
ATOM 598 C CA . VAL A 1 71 ? 8.560 -9.047 -30.553 1.00 71.12 71 VAL A CA 1
ATOM 599 C C . VAL A 1 71 ? 7.748 -9.183 -31.843 1.00 71.12 71 VAL A C 1
ATOM 601 O O . VAL A 1 71 ? 7.062 -8.245 -32.248 1.00 71.12 71 VAL A O 1
ATOM 604 N N . ILE A 1 72 ? 7.804 -10.354 -32.482 1.00 70.19 72 ILE A N 1
ATOM 605 C CA . ILE A 1 72 ? 6.899 -10.719 -33.579 1.00 70.19 72 ILE A CA 1
ATOM 606 C C . ILE A 1 72 ? 5.604 -11.229 -32.941 1.00 70.19 72 ILE A C 1
ATOM 608 O O . ILE A 1 72 ? 5.531 -12.374 -32.499 1.00 70.19 72 ILE A O 1
ATOM 612 N N . TYR A 1 73 ? 4.582 -10.379 -32.858 1.00 70.25 73 TYR A N 1
ATOM 613 C CA . TYR A 1 73 ? 3.261 -10.800 -32.393 1.00 70.25 73 TYR A CA 1
ATOM 614 C C . TYR A 1 73 ? 2.538 -11.538 -33.524 1.00 70.25 73 TYR A C 1
ATOM 616 O O . TYR A 1 73 ? 1.888 -10.921 -34.366 1.00 70.25 73 TYR A O 1
ATOM 624 N N . THR A 1 74 ? 2.651 -12.863 -33.567 1.00 55.28 74 THR A N 1
ATOM 625 C CA . THR A 1 74 ? 1.750 -13.691 -34.376 1.00 55.28 74 THR A CA 1
ATOM 626 C C . THR A 1 74 ? 0.412 -13.797 -33.644 1.00 55.28 74 THR A C 1
ATOM 628 O O . THR A 1 74 ? 0.345 -14.273 -32.512 1.00 55.28 74 THR A O 1
ATOM 631 N N . ARG A 1 75 ? -0.663 -13.290 -34.261 1.00 53.22 75 ARG A N 1
ATOM 632 C CA . ARG A 1 75 ? -2.034 -13.551 -33.799 1.00 53.22 75 ARG A CA 1
ATOM 633 C C . ARG A 1 75 ? -2.369 -15.005 -34.133 1.00 53.22 75 ARG A C 1
ATOM 635 O O . ARG A 1 75 ? -2.378 -15.351 -35.312 1.00 53.22 75 ARG A O 1
ATOM 642 N N . VAL A 1 76 ? -2.606 -15.814 -33.102 1.00 54.75 76 VAL A N 1
ATOM 643 C CA . VAL A 1 76 ? -3.317 -17.098 -33.205 1.00 54.75 76 VAL A CA 1
ATOM 644 C C . VAL A 1 76 ? -4.811 -16.819 -33.141 1.00 54.75 76 VAL A C 1
ATOM 646 O O . VAL A 1 76 ? -5.191 -15.938 -32.333 1.00 54.75 76 VAL A O 1
#

InterPro domains:
  IPR036397 Ribonuclease H superfamily [G3DSA:3.30.420.10] (1-61)
  IPR038717 Tc1-like transposase, DDE domain [PF13358] (1-37)